Protein AF-A0A1X9PJA1-F1 (afdb_monomer)

Mean predicted aligned error: 11.28 Å

Organism: NCBI:txid861407

Secondary structure (DSSP, 8-state):
-PPPSSPPPHHHHHHHHHHHHHHHHHHHHHHHHHHHHHHTS--TT-----SS--S------------

pLDDT: mean 77.95, std 19.68, range [42.66, 97.81]

Structure (mmCIF, N/CA/C/O backbone):
data_AF-A0A1X9PJA1-F1
#
_entry.id   AF-A0A1X9PJA1-F1
#
loop_
_atom_site.group_PDB
_atom_site.id
_atom_site.type_symbol
_atom_site.label_atom_id
_atom_site.label_alt_id
_atom_site.label_comp_id
_atom_site.label_asym_id
_atom_site.label_entity_id
_atom_site.label_seq_id
_atom_site.pdbx_PDB_ins_code
_atom_site.Cartn_x
_atom_site.Cartn_y
_atom_site.Cartn_z
_atom_site.occupancy
_atom_site.B_iso_or_equiv
_atom_site.auth_seq_id
_atom_site.auth_comp_id
_atom_site.auth_asym_id
_atom_site.auth_atom_id
_atom_site.pdbx_PDB_model_num
ATOM 1 N N . MET A 1 1 ? -31.320 -6.288 8.084 1.00 88.25 1 MET A N 1
ATOM 2 C CA . MET A 1 1 ? -29.945 -5.798 7.820 1.00 88.25 1 MET A CA 1
ATOM 3 C C . MET A 1 1 ? -29.279 -5.433 9.136 1.00 88.25 1 MET A C 1
ATOM 5 O O . MET A 1 1 ? -29.917 -4.790 9.959 1.00 88.25 1 MET A O 1
ATOM 9 N N . GLY A 1 2 ? -28.037 -5.867 9.363 1.00 92.88 2 GLY A N 1
ATOM 10 C CA . GLY A 1 2 ? -27.324 -5.577 10.610 1.00 92.88 2 GLY A CA 1
ATOM 11 C C . GLY A 1 2 ? -26.832 -4.130 10.661 1.00 92.88 2 GLY A C 1
ATOM 12 O O . GLY A 1 2 ? -26.053 -3.718 9.803 1.00 92.88 2 GLY A O 1
ATOM 13 N N . VAL A 1 3 ? -27.269 -3.366 11.666 1.00 96.81 3 VAL A N 1
ATOM 14 C CA . VAL A 1 3 ? -26.838 -1.976 11.882 1.00 96.81 3 VAL A 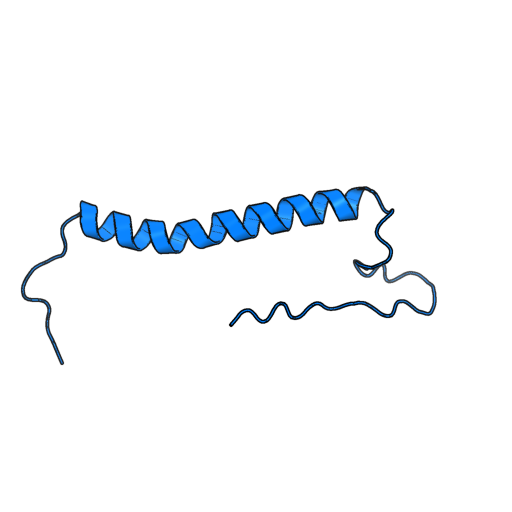CA 1
ATOM 15 C C . VAL A 1 3 ? -25.709 -1.945 12.919 1.00 96.81 3 VAL A C 1
ATOM 17 O O . VAL A 1 3 ? -25.850 -2.528 13.997 1.00 96.81 3 VAL A O 1
ATOM 20 N N . PRO A 1 4 ? -24.575 -1.273 12.647 1.00 95.19 4 PRO A N 1
ATOM 21 C CA . PRO A 1 4 ? -23.483 -1.185 13.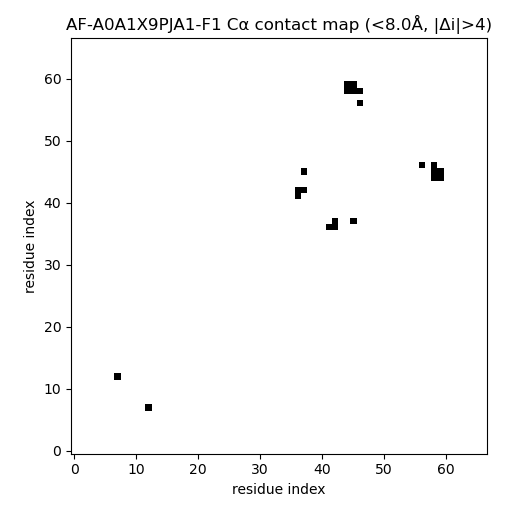606 1.00 95.19 4 PRO A CA 1
ATOM 22 C C . PRO A 1 4 ? -23.898 -0.363 14.830 1.00 95.19 4 PRO A C 1
ATOM 24 O O . PRO A 1 4 ? -24.222 0.816 14.731 1.00 95.19 4 PRO A O 1
ATOM 27 N N . LYS A 1 5 ? -23.815 -0.969 16.018 1.00 96.75 5 LYS A N 1
ATOM 28 C CA . LYS A 1 5 ? -24.201 -0.312 17.278 1.00 96.75 5 LYS A CA 1
ATOM 29 C C . LYS A 1 5 ? -23.269 0.834 17.684 1.00 96.75 5 LYS A C 1
ATOM 31 O O . LYS A 1 5 ? -23.677 1.742 18.406 1.00 96.75 5 LYS A O 1
ATOM 36 N N . LYS A 1 6 ? -21.998 0.773 17.276 1.00 97.12 6 LYS A N 1
ATOM 37 C CA . LYS A 1 6 ? -20.947 1.737 17.626 1.00 97.12 6 LYS A CA 1
ATOM 38 C C . LYS A 1 6 ? -20.041 1.997 16.430 1.00 97.12 6 LYS A C 1
ATOM 40 O O . LYS A 1 6 ? -19.828 1.124 15.588 1.00 97.12 6 LYS A O 1
ATOM 45 N N . ARG A 1 7 ? -19.447 3.193 16.391 1.00 94.56 7 ARG A N 1
ATOM 46 C CA . ARG A 1 7 ? -18.445 3.535 15.377 1.00 94.56 7 ARG A CA 1
ATOM 47 C C . ARG A 1 7 ? -17.154 2.752 15.602 1.00 94.56 7 ARG A C 1
ATOM 49 O O . ARG A 1 7 ? -16.731 2.513 16.730 1.00 94.56 7 ARG A O 1
ATOM 56 N N . THR A 1 8 ? -16.469 2.413 14.520 1.00 95.50 8 THR A N 1
ATOM 57 C CA . THR A 1 8 ? -15.149 1.781 14.603 1.00 95.50 8 THR A CA 1
ATOM 58 C C . THR A 1 8 ? -14.115 2.784 15.109 1.00 95.50 8 THR A C 1
ATOM 60 O O . THR A 1 8 ? -14.093 3.928 14.641 1.00 95.50 8 THR A O 1
ATOM 63 N N . SER A 1 9 ? -13.222 2.354 16.002 1.00 97.81 9 SER A N 1
ATOM 64 C CA .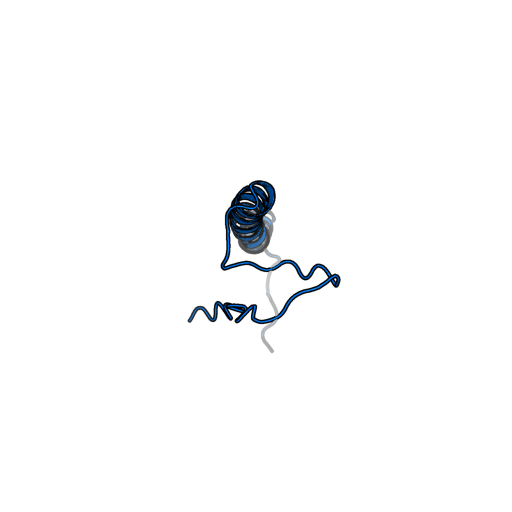 SER A 1 9 ? -12.107 3.193 16.450 1.00 97.81 9 SER A CA 1
ATOM 65 C C . SER A 1 9 ? -11.222 3.632 15.275 1.00 97.81 9 SER A C 1
ATOM 67 O O . SER A 1 9 ? -11.159 2.982 14.224 1.00 97.81 9 SER A O 1
ATOM 69 N N . ILE A 1 10 ? -10.529 4.760 15.449 1.00 97.44 10 ILE A N 1
ATOM 70 C CA . ILE A 1 10 ? -9.688 5.358 14.402 1.00 97.44 10 ILE A CA 1
ATOM 71 C C . ILE A 1 10 ? -8.578 4.386 13.980 1.00 97.44 10 ILE A C 1
ATOM 73 O O . ILE A 1 10 ? -8.373 4.188 12.783 1.00 97.44 10 ILE A O 1
ATOM 77 N N . SER A 1 11 ? -7.932 3.727 14.949 1.00 97.75 11 SER A N 1
ATOM 78 C CA . SER A 1 11 ? -6.896 2.717 14.698 1.00 97.75 11 SER A CA 1
ATOM 79 C C . SER A 1 11 ? -7.421 1.556 13.840 1.00 97.75 11 SER A C 1
ATOM 81 O O . SER A 1 11 ? -6.893 1.301 12.756 1.00 97.75 11 SER A O 1
ATOM 83 N N . LYS A 1 12 ? -8.552 0.939 14.223 1.00 97.00 12 LYS A N 1
ATOM 84 C CA . LYS A 1 12 ? -9.162 -0.170 13.461 1.00 97.00 12 LYS A CA 1
ATOM 85 C C . LYS A 1 12 ? -9.535 0.241 12.032 1.00 97.00 12 LYS A C 1
ATOM 87 O O . LYS A 1 12 ? -9.351 -0.531 11.093 1.00 97.00 12 LYS A O 1
ATOM 92 N N . LYS A 1 13 ? -10.021 1.471 11.841 1.00 97.06 13 LYS A N 1
ATOM 93 C CA . LYS A 1 13 ? -10.305 2.028 10.509 1.00 97.06 13 LYS A CA 1
ATOM 94 C C . LYS A 1 13 ? -9.032 2.196 9.665 1.00 97.06 13 LYS A C 1
ATOM 96 O O . LYS A 1 13 ? -9.059 1.861 8.481 1.00 97.06 13 LYS A O 1
ATOM 101 N N . ARG A 1 14 ? -7.928 2.683 10.246 1.00 97.75 14 ARG A N 1
ATOM 102 C CA . ARG A 1 14 ? -6.639 2.835 9.543 1.00 97.75 14 ARG A CA 1
ATOM 103 C C . ARG A 1 14 ? -6.055 1.484 9.120 1.00 97.75 14 ARG A C 1
ATOM 105 O O . ARG A 1 14 ? -5.660 1.355 7.967 1.00 97.75 14 ARG A O 1
ATOM 112 N N . ILE A 1 15 ? -6.094 0.469 9.987 1.00 97.81 15 ILE A N 1
ATOM 113 C CA . ILE A 1 15 ? -5.598 -0.888 9.680 1.00 97.81 15 ILE A CA 1
ATOM 114 C C . ILE A 1 15 ? -6.294 -1.466 8.440 1.00 97.81 15 ILE A C 1
ATOM 116 O O . ILE A 1 15 ? -5.624 -1.896 7.502 1.00 97.81 15 ILE A O 1
ATOM 120 N N . ARG A 1 16 ? -7.631 -1.397 8.375 1.00 96.75 16 ARG A N 1
ATOM 121 C CA . ARG A 1 16 ? -8.384 -1.888 7.205 1.00 96.75 16 ARG A CA 1
ATOM 122 C C . ARG A 1 16 ? -7.994 -1.165 5.913 1.00 96.75 16 ARG A C 1
ATOM 124 O O . ARG A 1 16 ? -7.818 -1.808 4.882 1.00 96.75 16 ARG A O 1
ATOM 131 N N . LYS A 1 17 ? -7.803 0.159 5.967 1.00 96.88 17 LYS A N 1
ATOM 132 C CA . LYS A 1 17 ? -7.337 0.939 4.808 1.00 96.88 17 LYS A CA 1
ATOM 133 C C . LYS A 1 17 ? -5.910 0.565 4.398 1.00 96.88 17 LYS A C 1
ATOM 135 O O . LYS A 1 17 ? -5.632 0.490 3.205 1.00 96.88 17 LYS A O 1
ATOM 140 N N . ASN A 1 18 ? -5.022 0.301 5.354 1.00 96.38 18 ASN A N 1
ATOM 141 C CA . ASN A 1 18 ? -3.640 -0.089 5.069 1.00 96.38 18 ASN A CA 1
ATOM 142 C C . ASN A 1 18 ? -3.553 -1.451 4.374 1.00 96.38 18 ASN A C 1
ATOM 144 O O . ASN A 1 18 ? -2.749 -1.597 3.461 1.00 96.38 18 ASN A O 1
ATOM 148 N N . ILE A 1 19 ? -4.412 -2.412 4.729 1.00 96.00 19 ILE A N 1
ATOM 149 C CA . ILE A 1 19 ? -4.490 -3.706 4.027 1.00 96.00 19 ILE A CA 1
ATOM 150 C C . ILE A 1 19 ? -4.824 -3.499 2.544 1.00 96.00 19 ILE A C 1
ATOM 152 O O . ILE A 1 19 ? -4.195 -4.106 1.680 1.00 96.00 19 ILE A O 1
ATOM 156 N N . TRP A 1 20 ? -5.768 -2.606 2.235 1.00 94.88 20 TRP A N 1
ATOM 157 C CA . TRP A 1 20 ? -6.107 -2.281 0.849 1.00 94.88 20 TRP A CA 1
ATOM 158 C C . TRP A 1 20 ? -4.946 -1.581 0.123 1.00 94.88 20 TRP A C 1
ATOM 160 O O . TRP A 1 20 ? -4.556 -2.007 -0.962 1.00 94.88 20 TRP A O 1
ATOM 170 N N . LYS A 1 21 ? -4.314 -0.584 0.759 1.00 93.25 21 LYS A N 1
ATOM 171 C CA . LYS A 1 21 ? -3.158 0.142 0.197 1.00 93.25 21 LYS A CA 1
ATOM 172 C C . LYS A 1 21 ? -1.929 -0.747 -0.030 1.00 93.25 21 LYS A C 1
ATOM 174 O O . LYS A 1 21 ? -1.209 -0.549 -1.004 1.00 93.25 21 LYS A O 1
ATOM 179 N N . ARG A 1 22 ? -1.703 -1.755 0.822 1.00 95.00 22 ARG A N 1
ATOM 180 C CA . ARG A 1 22 ? -0.570 -2.695 0.718 1.00 95.00 22 ARG A CA 1
ATOM 181 C C . ARG A 1 22 ? -0.557 -3.466 -0.605 1.00 95.00 22 ARG A C 1
ATOM 183 O O . ARG A 1 22 ? 0.512 -3.844 -1.071 1.00 95.00 22 ARG A O 1
ATOM 190 N N . LYS A 1 23 ? -1.714 -3.671 -1.240 1.00 94.44 23 LYS A N 1
ATOM 191 C CA . LYS A 1 23 ? -1.796 -4.327 -2.555 1.00 94.44 23 LYS A CA 1
ATOM 192 C C . LYS A 1 23 ? -1.055 -3.539 -3.645 1.00 94.44 23 LYS A C 1
ATOM 194 O O . LYS A 1 23 ? -0.418 -4.148 -4.498 1.00 94.44 23 LYS A O 1
ATOM 199 N N . GLY A 1 24 ? -1.073 -2.204 -3.577 1.00 94.81 24 GLY A N 1
ATOM 200 C CA . GLY A 1 24 ? -0.377 -1.341 -4.538 1.00 94.81 24 GLY A CA 1
ATOM 201 C C . GLY A 1 24 ? 1.145 -1.478 -4.479 1.00 94.81 24 GLY A C 1
ATOM 202 O O . GLY A 1 24 ? 1.799 -1.461 -5.514 1.00 94.81 24 GLY A O 1
ATOM 203 N N . TYR A 1 25 ? 1.707 -1.708 -3.289 1.00 94.56 25 TYR A N 1
ATOM 204 C CA . TYR A 1 25 ? 3.148 -1.921 -3.121 1.00 94.56 25 TYR A CA 1
ATOM 20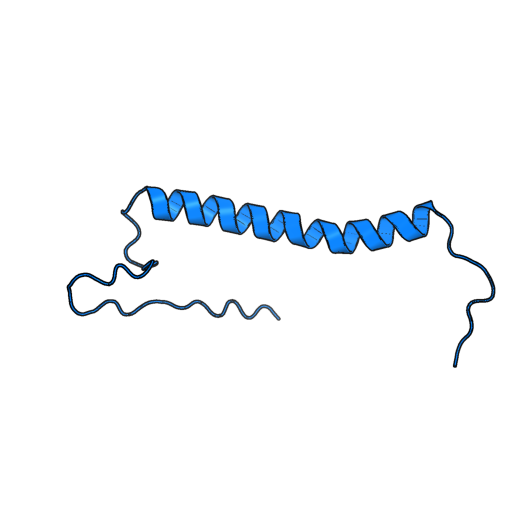5 C C . TYR A 1 25 ? 3.648 -3.135 -3.917 1.00 94.56 25 TYR A C 1
ATOM 207 O O . TYR A 1 25 ? 4.628 -3.042 -4.651 1.00 94.56 25 TYR A O 1
ATOM 215 N N . TRP A 1 26 ? 2.929 -4.258 -3.847 1.00 94.00 26 TRP A 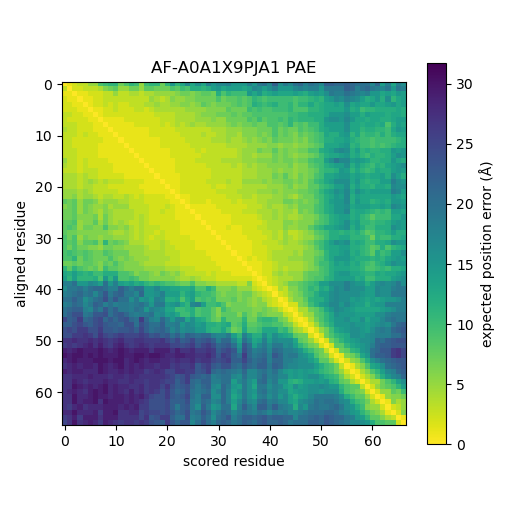N 1
ATOM 216 C CA . TRP A 1 26 ? 3.271 -5.454 -4.618 1.00 94.00 26 TRP A CA 1
ATOM 217 C C . TRP A 1 26 ? 3.166 -5.234 -6.128 1.00 94.00 26 TRP A C 1
ATOM 219 O O . TRP A 1 26 ? 4.012 -5.719 -6.877 1.00 94.00 26 TRP A O 1
ATOM 229 N N . ALA A 1 27 ? 2.155 -4.488 -6.580 1.00 93.88 27 ALA A N 1
ATOM 230 C CA . ALA A 1 27 ? 2.028 -4.120 -7.986 1.00 93.88 27 ALA A CA 1
ATOM 231 C C . ALA A 1 27 ? 3.203 -3.241 -8.447 1.00 93.88 27 ALA A C 1
ATOM 233 O O . ALA A 1 27 ? 3.770 -3.499 -9.506 1.00 93.88 27 ALA A O 1
ATOM 234 N N . ALA A 1 28 ? 3.619 -2.270 -7.628 1.00 93.94 28 ALA A N 1
ATOM 235 C CA . ALA A 1 28 ? 4.754 -1.400 -7.923 1.00 93.94 28 ALA A CA 1
ATOM 236 C C . ALA A 1 28 ? 6.075 -2.180 -8.026 1.00 93.94 28 ALA A C 1
ATOM 238 O O . ALA A 1 28 ? 6.835 -1.960 -8.964 1.00 93.94 28 ALA A O 1
ATOM 239 N N . LEU A 1 29 ? 6.322 -3.138 -7.124 1.00 94.31 29 LEU A N 1
ATOM 240 C CA . LEU A 1 29 ? 7.511 -3.996 -7.191 1.00 94.31 29 LEU A CA 1
ATOM 241 C C . LEU A 1 29 ? 7.564 -4.815 -8.487 1.00 94.31 29 LEU A C 1
ATOM 243 O O . LEU A 1 29 ? 8.593 -4.843 -9.164 1.00 94.31 29 LEU A O 1
ATOM 247 N N . LYS A 1 30 ? 6.444 -5.450 -8.859 1.00 91.25 30 LYS A N 1
ATOM 248 C CA . LYS A 1 30 ? 6.344 -6.214 -10.112 1.00 91.25 30 LYS A CA 1
ATOM 249 C C . LYS A 1 30 ? 6.546 -5.311 -11.333 1.00 91.25 30 LYS A C 1
ATOM 251 O O . LYS A 1 30 ? 7.290 -5.675 -12.238 1.00 91.25 30 LYS A O 1
ATOM 256 N N . ALA A 1 31 ? 5.931 -4.128 -11.338 1.00 91.50 31 ALA A N 1
ATOM 257 C CA . ALA A 1 31 ? 6.056 -3.157 -12.423 1.00 91.50 31 ALA A CA 1
ATOM 258 C C . ALA A 1 31 ? 7.489 -2.620 -12.569 1.00 91.50 31 ALA A C 1
ATOM 260 O O . ALA A 1 31 ? 7.984 -2.498 -13.686 1.00 91.50 31 ALA A O 1
ATOM 261 N N . PHE A 1 32 ? 8.179 -2.347 -11.459 1.00 91.25 32 PHE A N 1
ATOM 262 C CA . PHE A 1 32 ? 9.565 -1.880 -11.478 1.00 91.25 32 PHE A CA 1
ATOM 263 C C . PHE A 1 32 ? 10.517 -2.936 -12.052 1.00 91.25 32 PHE A C 1
ATOM 265 O O . PHE A 1 32 ? 11.297 -2.637 -12.956 1.00 91.25 32 PHE A O 1
ATOM 272 N N . SER A 1 33 ? 10.415 -4.184 -11.576 1.00 89.56 33 SER A N 1
ATOM 273 C CA . SER A 1 33 ? 11.192 -5.308 -12.118 1.00 89.56 33 SER A CA 1
ATOM 274 C C . SER A 1 33 ? 10.942 -5.488 -13.620 1.00 89.56 33 SER A C 1
ATOM 276 O O . SER A 1 33 ? 11.892 -5.625 -14.396 1.00 89.56 33 SER A O 1
ATOM 278 N N . LEU A 1 34 ? 9.678 -5.388 -14.042 1.00 86.50 34 LEU A N 1
ATOM 279 C CA . LEU A 1 34 ? 9.295 -5.470 -15.447 1.00 86.50 34 LEU A CA 1
ATOM 280 C C . LEU A 1 34 ? 9.897 -4.331 -16.285 1.00 86.50 34 LEU A C 1
ATOM 282 O O . LEU A 1 34 ? 10.487 -4.589 -17.331 1.00 86.50 34 LEU A O 1
ATOM 286 N N . GLY A 1 35 ? 9.811 -3.083 -15.818 1.00 87.50 35 GLY A N 1
ATOM 287 C CA . GLY A 1 35 ? 10.372 -1.925 -16.520 1.00 87.50 35 GLY A CA 1
ATOM 288 C C . GLY A 1 35 ? 11.886 -2.029 -16.724 1.00 87.50 35 GLY A C 1
ATOM 289 O O . GLY A 1 35 ? 12.384 -1.720 -17.806 1.00 87.50 35 GLY A O 1
ATOM 290 N N . LYS A 1 36 ? 12.623 -2.540 -15.728 1.00 88.25 36 LYS A N 1
ATOM 291 C CA . LYS A 1 36 ? 14.070 -2.781 -15.860 1.00 88.25 36 LYS A CA 1
ATOM 292 C C . LYS A 1 36 ? 14.376 -3.841 -16.921 1.00 88.25 36 LYS A C 1
ATOM 294 O O . LYS A 1 36 ? 15.269 -3.619 -17.730 1.00 88.25 36 LYS A O 1
ATOM 299 N N . SER A 1 37 ? 13.616 -4.938 -16.950 1.00 84.81 37 SER A N 1
ATOM 300 C CA . SER A 1 37 ? 13.768 -6.006 -17.952 1.00 84.81 37 SER A CA 1
ATOM 301 C C . SER A 1 37 ? 13.461 -5.537 -19.380 1.00 84.81 37 SER A C 1
ATOM 303 O O . SER A 1 37 ? 14.118 -5.972 -20.328 1.00 84.81 37 SER A O 1
ATOM 305 N N . LEU A 1 38 ? 12.498 -4.625 -19.535 1.00 83.00 38 LEU A N 1
ATOM 306 C CA . LEU A 1 38 ? 12.163 -4.013 -20.821 1.00 83.00 38 LEU A CA 1
ATOM 307 C C . LEU A 1 38 ? 13.225 -3.018 -21.290 1.00 83.00 38 LEU A C 1
ATOM 309 O O . LEU A 1 38 ? 13.599 -3.022 -22.459 1.00 83.00 38 LEU A O 1
ATOM 313 N N . SER A 1 39 ? 13.761 -2.205 -20.377 1.00 81.31 39 SER A N 1
ATOM 314 C CA . SER A 1 39 ? 14.777 -1.197 -20.699 1.00 81.31 39 SER A CA 1
ATOM 315 C C . SER A 1 39 ? 16.067 -1.787 -21.275 1.00 81.31 39 SER A C 1
ATOM 317 O O . SER A 1 39 ? 16.805 -1.063 -21.933 1.00 81.31 39 SER A O 1
ATOM 319 N N . THR A 1 40 ? 16.375 -3.060 -21.010 1.00 81.06 40 THR A N 1
ATOM 320 C CA . THR A 1 40 ? 17.605 -3.698 -21.505 1.00 81.06 40 THR A CA 1
ATOM 321 C C . THR A 1 40 ? 17.470 -4.233 -22.935 1.00 81.06 40 THR A C 1
ATOM 323 O O . THR A 1 40 ? 18.474 -4.625 -23.510 1.00 81.06 40 THR A O 1
ATOM 326 N N . GLY A 1 41 ? 16.262 -4.314 -23.512 1.00 73.06 41 GLY A N 1
ATOM 327 C CA . GLY A 1 41 ? 16.030 -4.785 -24.892 1.00 73.06 41 GLY A CA 1
ATOM 328 C C . GLY A 1 41 ? 16.351 -6.265 -25.171 1.00 73.06 41 GLY A C 1
ATOM 329 O O . GLY A 1 41 ? 16.016 -6.783 -26.230 1.00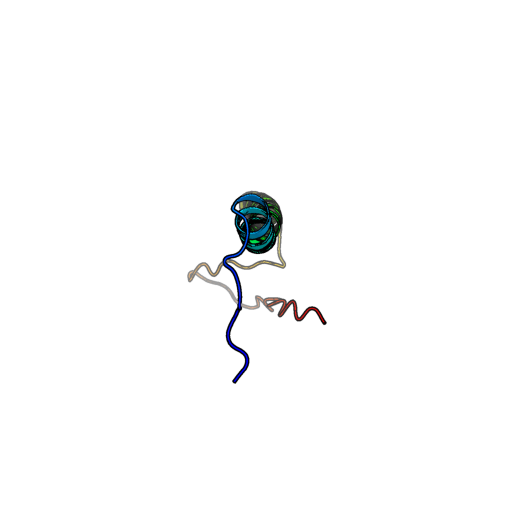 73.06 41 GLY A O 1
ATOM 330 N N . ASN A 1 42 ? 16.949 -6.974 -24.213 1.00 74.25 42 ASN A N 1
ATOM 331 C CA . ASN A 1 42 ? 17.372 -8.371 -24.349 1.00 74.25 42 ASN A CA 1
ATOM 332 C C . ASN A 1 42 ? 16.220 -9.381 -24.170 1.00 74.25 42 ASN A C 1
ATOM 334 O O . ASN A 1 42 ? 16.379 -10.575 -24.433 1.00 74.25 42 ASN A O 1
ATOM 338 N N . SER A 1 43 ? 15.062 -8.932 -23.680 1.00 70.25 43 SER A N 1
ATOM 339 C CA . SER A 1 43 ? 13.913 -9.777 -23.359 1.00 70.25 43 SER A CA 1
ATOM 340 C C . SER A 1 43 ? 13.055 -10.057 -24.603 1.00 70.25 43 SER A C 1
ATOM 342 O O . SER A 1 43 ? 12.172 -9.291 -24.968 1.00 70.25 43 SER A O 1
ATOM 344 N N . LYS A 1 44 ? 13.276 -11.213 -25.246 1.00 66.94 44 LYS A N 1
ATOM 345 C CA . LYS A 1 44 ? 12.533 -11.649 -26.453 1.00 66.94 44 LYS A CA 1
ATOM 346 C C . LYS A 1 44 ? 11.078 -12.076 -26.197 1.00 66.94 44 LYS A C 1
ATOM 348 O O . LYS A 1 44 ? 10.325 -12.280 -27.140 1.00 66.94 44 LYS A O 1
ATOM 353 N N . SER A 1 45 ? 10.688 -12.265 -24.936 1.00 70.81 45 SER A N 1
ATOM 354 C CA . SER A 1 45 ? 9.365 -12.773 -24.544 1.00 70.81 45 SER A CA 1
ATOM 355 C C . SER A 1 45 ? 8.328 -11.681 -24.271 1.00 70.81 45 SER A C 1
ATOM 357 O O . SER A 1 45 ? 7.131 -11.971 -24.275 1.00 70.81 45 SER A O 1
ATOM 359 N N . PHE A 1 46 ? 8.758 -10.437 -24.035 1.00 66.56 46 PHE A N 1
ATOM 360 C CA . PHE A 1 46 ? 7.883 -9.331 -23.648 1.00 66.56 46 PHE A CA 1
ATOM 361 C C . PHE A 1 46 ? 7.908 -8.244 -24.729 1.00 66.56 46 PHE A C 1
ATOM 363 O O . PHE A 1 46 ? 8.708 -7.315 -24.692 1.00 66.56 46 PHE A O 1
ATOM 370 N N . CYS A 1 47 ? 7.030 -8.370 -25.726 1.00 60.88 47 CYS A N 1
ATOM 371 C CA . CYS A 1 47 ? 6.912 -7.385 -26.799 1.00 60.88 47 CYS A CA 1
ATOM 372 C C . CYS A 1 47 ? 6.019 -6.217 -26.359 1.00 60.88 47 CYS A C 1
ATOM 374 O O . CYS A 1 47 ? 4.796 -6.344 -26.300 1.00 60.88 47 CYS A O 1
ATOM 376 N N . VAL A 1 48 ? 6.618 -5.055 -26.097 1.00 63.62 48 VAL A N 1
ATOM 377 C CA . VAL A 1 48 ? 5.889 -3.779 -26.111 1.00 63.62 48 VAL A CA 1
ATOM 378 C C . VAL A 1 48 ? 5.754 -3.403 -27.580 1.00 63.62 48 VAL A C 1
ATOM 380 O O . VAL A 1 48 ? 6.752 -3.074 -28.211 1.00 63.62 48 VAL A O 1
ATOM 383 N N . GLY A 1 49 ? 4.560 -3.570 -28.151 1.00 59.03 49 GLY A N 1
ATOM 384 C CA . GLY A 1 49 ? 4.340 -3.467 -29.594 1.00 59.03 49 GLY A CA 1
ATOM 385 C C . GLY A 1 49 ? 4.911 -2.180 -30.192 1.00 59.03 49 GLY A C 1
ATOM 386 O O . GLY A 1 49 ? 4.313 -1.115 -30.063 1.00 59.03 49 GLY A O 1
ATOM 387 N N . GLN A 1 50 ? 6.045 -2.288 -30.884 1.00 54.38 50 GLN A N 1
ATOM 388 C CA . GLN A 1 50 ? 6.449 -1.304 -31.876 1.00 54.38 50 GLN A CA 1
ATOM 389 C C . GLN A 1 50 ? 5.682 -1.654 -33.151 1.00 54.38 50 GLN A C 1
ATOM 391 O O . GLN A 1 50 ? 5.784 -2.769 -33.654 1.00 54.38 50 GLN A O 1
ATOM 396 N N . LYS A 1 51 ? 4.881 -0.718 -33.666 1.00 50.50 51 LYS A N 1
ATOM 397 C CA . LYS A 1 51 ? 4.081 -0.885 -34.897 1.00 50.50 51 LYS A CA 1
ATOM 398 C C . LYS A 1 51 ? 4.924 -0.999 -36.175 1.00 50.50 51 LYS A C 1
ATOM 400 O O . LYS A 1 51 ? 4.378 -0.934 -37.270 1.00 50.50 51 LYS A O 1
ATOM 405 N N . ASN A 1 52 ? 6.235 -1.178 -36.059 1.00 49.47 52 ASN A N 1
ATOM 406 C CA . ASN A 1 52 ? 7.142 -1.065 -37.181 1.00 49.47 52 ASN A CA 1
ATOM 407 C C . ASN A 1 52 ? 7.862 -2.406 -37.345 1.00 49.47 52 ASN A C 1
ATOM 409 O O . ASN A 1 52 ? 8.798 -2.709 -36.615 1.00 49.47 52 ASN A O 1
ATOM 413 N N . SER A 1 53 ? 7.351 -3.194 -38.298 1.00 48.66 53 SER A N 1
ATOM 414 C CA . SER A 1 53 ? 8.035 -4.271 -39.028 1.00 48.66 53 SER A CA 1
ATOM 415 C C . SER A 1 53 ? 8.757 -5.345 -38.204 1.00 48.66 53 SER A C 1
ATOM 417 O O . SER A 1 53 ? 9.903 -5.157 -37.816 1.00 48.66 53 SER A O 1
ATOM 419 N N . THR A 1 54 ? 8.150 -6.522 -38.033 1.00 43.59 54 THR A N 1
ATOM 420 C CA . THR A 1 54 ? 8.518 -7.787 -38.719 1.00 43.59 54 THR A CA 1
ATOM 421 C C . THR A 1 54 ? 7.929 -9.002 -37.998 1.00 43.59 54 THR A C 1
ATOM 423 O O . THR A 1 54 ? 7.639 -8.996 -36.804 1.00 43.59 54 THR A O 1
ATOM 426 N N . GLU A 1 55 ? 7.657 -10.017 -38.805 1.00 51.78 55 GLU A N 1
ATOM 427 C CA . GLU A 1 55 ? 6.810 -11.177 -38.564 1.00 51.78 55 GLU A CA 1
ATOM 428 C C . GLU A 1 55 ? 7.311 -12.092 -37.429 1.00 51.78 55 GLU A C 1
ATOM 430 O O . GLU A 1 55 ? 8.508 -12.289 -37.246 1.00 51.78 55 GLU A O 1
ATOM 435 N N . ASN A 1 56 ? 6.367 -12.732 -36.726 1.00 51.28 56 ASN A N 1
ATOM 436 C CA . ASN A 1 56 ? 6.569 -13.808 -35.736 1.00 51.28 56 ASN A CA 1
ATOM 437 C C . ASN A 1 56 ? 6.930 -13.421 -34.289 1.00 51.28 56 ASN A C 1
ATOM 439 O O . ASN A 1 56 ? 7.752 -14.075 -33.649 1.00 51.28 56 ASN A O 1
ATOM 443 N N . ALA A 1 57 ? 6.219 -12.467 -33.686 1.00 49.12 57 ALA A N 1
ATOM 444 C CA . ALA A 1 57 ? 6.161 -12.382 -32.225 1.00 49.12 57 ALA A CA 1
ATOM 445 C C . ALA A 1 57 ? 4.987 -13.224 -31.686 1.00 49.12 57 ALA A C 1
ATOM 447 O O . ALA A 1 57 ? 3.859 -12.741 -31.576 1.00 49.12 57 ALA A O 1
ATOM 448 N N . LYS A 1 58 ? 5.229 -14.494 -31.321 1.00 51.66 58 LYS A N 1
ATOM 449 C CA . LYS A 1 58 ? 4.288 -15.261 -30.478 1.00 51.66 58 LYS A CA 1
ATOM 450 C C . LYS A 1 58 ? 4.345 -14.683 -29.059 1.00 51.66 58 LYS A C 1
ATOM 452 O O . LYS A 1 58 ? 5.088 -15.160 -28.207 1.00 51.66 58 LYS A O 1
ATOM 457 N N . GLY A 1 59 ? 3.617 -13.589 -28.844 1.00 49.47 59 GLY A N 1
ATOM 458 C CA . GLY A 1 59 ? 3.594 -12.855 -27.583 1.00 49.47 59 GLY A CA 1
ATOM 459 C C . GLY A 1 59 ? 2.991 -13.689 -26.455 1.00 49.47 59 GLY A C 1
ATOM 460 O O . GLY A 1 59 ? 1.831 -14.096 -26.518 1.00 49.47 59 GLY A O 1
ATOM 461 N N . PHE A 1 60 ? 3.772 -13.917 -25.398 1.00 49.53 60 PHE A N 1
ATOM 462 C CA . PHE A 1 60 ? 3.306 -14.578 -24.184 1.00 49.53 60 PHE A CA 1
ATOM 463 C C . PHE A 1 60 ? 2.526 -13.561 -23.335 1.00 49.53 60 PHE A C 1
ATOM 465 O O . PHE A 1 60 ? 3.053 -12.951 -2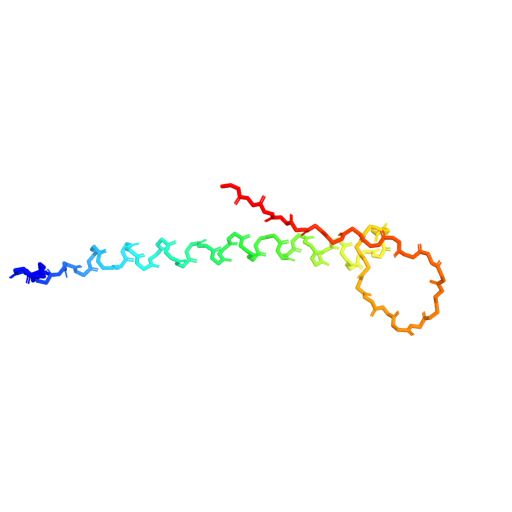2.405 1.00 49.53 60 PHE A O 1
ATOM 472 N N . PHE A 1 61 ? 1.252 -13.344 -23.674 1.00 51.41 61 PHE A N 1
ATOM 473 C CA . PHE A 1 61 ? 0.315 -12.643 -22.796 1.00 51.41 61 PHE A CA 1
ATOM 474 C C . PHE A 1 61 ? 0.039 -13.529 -21.578 1.00 51.41 61 PHE A C 1
ATOM 476 O O . PHE A 1 61 ? -0.887 -14.341 -21.570 1.00 51.41 61 PHE A O 1
ATOM 483 N N . VAL A 1 62 ? 0.849 -13.394 -20.528 1.00 50.69 62 VAL A N 1
ATOM 484 C CA . VAL A 1 62 ? 0.567 -14.050 -19.248 1.00 50.69 62 VAL A CA 1
ATOM 485 C C . VAL A 1 62 ? -0.706 -13.442 -18.667 1.00 50.69 62 VAL A C 1
ATOM 487 O O . VAL A 1 62 ? -0.669 -12.401 -18.009 1.00 50.69 62 VAL A O 1
ATOM 490 N N . ARG A 1 63 ? -1.846 -14.120 -18.839 1.00 46.12 63 ARG A N 1
ATOM 491 C CA . ARG A 1 63 ? -2.937 -14.021 -17.865 1.00 46.12 63 ARG A CA 1
ATOM 492 C C . ARG A 1 63 ? -2.420 -14.652 -16.580 1.00 46.12 63 ARG A C 1
ATOM 494 O O . ARG A 1 63 ? -2.489 -15.860 -16.392 1.00 46.12 63 ARG A O 1
ATOM 501 N N . GLN A 1 64 ? -1.875 -13.827 -15.695 1.00 52.59 64 GLN A N 1
ATOM 502 C CA . GLN A 1 64 ? -1.538 -14.245 -14.339 1.00 52.59 64 GLN A CA 1
ATOM 503 C C . GLN A 1 64 ? -2.854 -14.368 -13.549 1.00 52.59 64 GLN A C 1
ATOM 505 O O . GLN A 1 64 ? -3.179 -13.524 -12.716 1.00 52.59 64 GLN A O 1
ATOM 510 N N . THR A 1 65 ? -3.661 -15.391 -13.845 1.00 52.16 65 THR A N 1
ATOM 511 C CA . THR A 1 65 ? -4.750 -15.809 -12.959 1.00 52.16 65 THR A CA 1
ATOM 512 C C . THR A 1 65 ? -4.105 -16.450 -11.742 1.00 52.16 65 THR A C 1
ATOM 514 O O . THR A 1 65 ? -3.543 -17.538 -11.836 1.00 52.16 65 THR A O 1
ATOM 517 N N . ASN A 1 66 ? -4.144 -15.754 -10.611 1.00 47.38 66 ASN A N 1
ATOM 518 C CA . ASN A 1 66 ? -3.851 -16.371 -9.326 1.00 47.38 66 ASN A CA 1
ATOM 519 C C . ASN A 1 66 ? -5.180 -16.749 -8.668 1.00 47.38 66 ASN A C 1
ATOM 521 O O . ASN A 1 66 ? -6.098 -15.928 -8.625 1.00 47.38 66 ASN A O 1
ATOM 525 N N . LYS A 1 67 ? -5.240 -18.011 -8.238 1.00 42.66 67 LYS A N 1
ATOM 526 C CA . LYS A 1 67 ? -6.242 -18.606 -7.351 1.00 42.66 67 LYS A CA 1
ATOM 527 C C . LYS A 1 67 ? -6.289 -17.874 -6.009 1.00 42.66 67 LYS A C 1
ATOM 529 O O . LYS A 1 67 ? -5.221 -17.378 -5.582 1.00 42.66 67 LYS A O 1
#

Sequence (67 aa):
MGVPKKRTSISKKRIRKNIWKRKGYWAALKAFSLGKSLSTGNSKSFCVG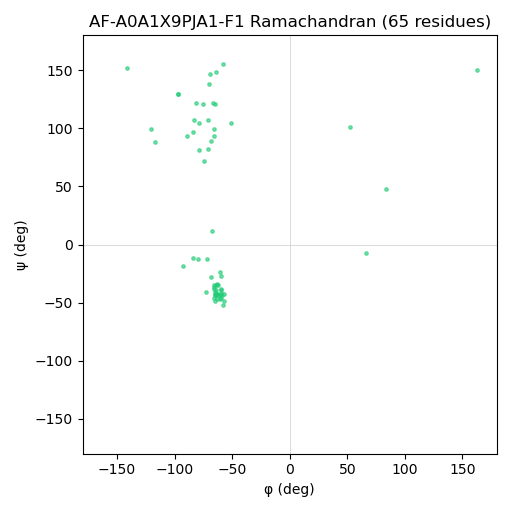QKNSTENAKGFFVRQTNK

InterPro domains:
  IPR002677 Large ribosomal subunit protein bL32 [MF_00340] (1-53)
  IPR002677 Large ribosomal subunit protein bL32 [PF01783] (3-24)
  IPR044958 Large ribosomal subunit protein bL32, plant/cyanobacteria [PTHR36083] (1-53)

Solvent-accessible surface area (backbone atoms only — not comparable to full-atom values): 4605 Å² total; per-residue (Å²): 134,92,74,80,93,66,84,78,54,70,66,64,54,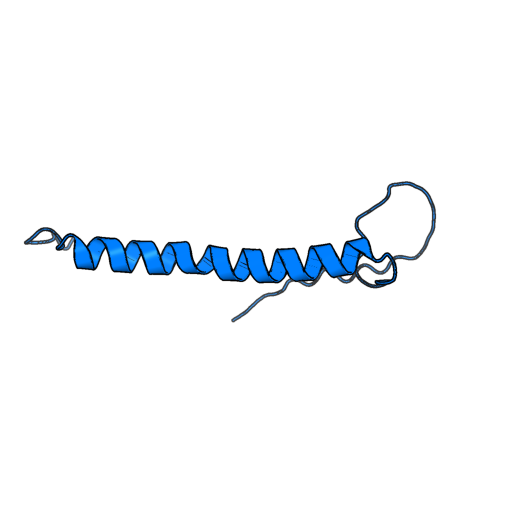49,53,59,53,47,61,61,55,52,55,53,55,59,52,50,54,54,49,51,57,49,52,56,50,57,75,66,70,75,50,88,61,67,77,77,83,68,96,68,86,78,89,85,78,85,65,67,79,76,77,80,80,76,133

Foldseek 3Di:
DDDDPDDDDPVVVVVVVVVVVVVVVVVVVVVVVVVVVVVVVPDLADDPDDVDDDDDNPHPPDPPDDD

Radius of gyration: 21.12 Å; Cα contacts (8 Å, |Δi|>4): 11; chains: 1; bounding box: 48×24×57 Å